Protein AF-A0A3E0QF54-F1 (afdb_monomer)

Solvent-accessible surface area (backbone atoms only — not comparable to full-atom values): 8180 Å² total; per-residue (Å²): 133,88,82,72,88,47,72,67,54,46,51,54,49,51,55,50,49,52,52,51,48,54,53,51,51,51,52,50,52,51,51,50,51,51,50,52,59,61,63,28,71,64,50,49,51,41,52,52,50,20,69,75,67,74,46,92,59,54,69,72,58,46,51,54,51,51,50,51,52,50,52,53,52,50,49,53,56,49,48,72,73,38,62,92,67,42,61,67,56,49,51,54,50,52,49,53,51,49,50,56,53,46,50,65,63,52,69,76,72,77,86,84,82,81,84,85,85,80,90,78,89,86,91,87,82,91,77,92,84,89,86,132

Structure (mmCIF, N/CA/C/O backbone):
data_AF-A0A3E0QF54-F1
#
_entry.id   AF-A0A3E0QF54-F1
#
loop_
_atom_site.group_PDB
_atom_site.id
_atom_site.type_symbol
_atom_site.label_atom_id
_atom_site.label_alt_id
_atom_site.label_comp_id
_atom_site.label_asym_id
_atom_site.label_entity_id
_atom_site.label_seq_id
_atom_site.pdbx_PDB_ins_code
_atom_site.Cartn_x
_atom_site.Cartn_y
_atom_site.Cartn_z
_atom_site.occupancy
_atom_site.B_iso_or_equiv
_atom_site.auth_seq_id
_atom_site.auth_comp_id
_atom_site.auth_asym_id
_atom_site.auth_atom_id
_atom_site.pdbx_PDB_model_num
ATOM 1 N N . MET A 1 1 ? 29.849 -5.923 -32.765 1.00 53.69 1 MET A N 1
ATOM 2 C CA . MET A 1 1 ? 30.262 -4.510 -32.651 1.00 53.69 1 MET A CA 1
ATOM 3 C C . MET A 1 1 ? 29.787 -3.835 -33.925 1.00 53.69 1 MET A C 1
ATOM 5 O O . MET A 1 1 ? 30.166 -4.307 -34.987 1.00 53.69 1 MET A O 1
ATOM 9 N N . ILE A 1 2 ? 28.859 -2.878 -33.844 1.00 72.69 2 ILE A N 1
ATOM 10 C CA . ILE A 1 2 ? 28.363 -2.179 -35.041 1.00 72.69 2 ILE A CA 1
ATOM 11 C C . ILE A 1 2 ? 29.457 -1.194 -35.456 1.00 72.69 2 ILE A C 1
ATOM 13 O O . ILE A 1 2 ? 29.860 -0.362 -34.645 1.00 72.69 2 ILE A O 1
ATOM 17 N N . MET A 1 3 ? 29.979 -1.334 -36.673 1.00 72.31 3 MET A N 1
ATOM 18 C CA . MET A 1 3 ? 30.874 -0.338 -37.258 1.00 72.31 3 MET A CA 1
ATOM 19 C C . MET A 1 3 ? 30.011 0.775 -37.847 1.00 72.31 3 MET A C 1
ATOM 21 O O . MET A 1 3 ? 29.118 0.506 -38.644 1.00 72.31 3 MET A O 1
ATOM 25 N N . ILE A 1 4 ? 30.235 2.006 -37.390 1.00 75.06 4 ILE A N 1
ATOM 26 C CA . ILE A 1 4 ? 29.501 3.188 -37.843 1.00 75.06 4 ILE A CA 1
ATOM 27 C C . ILE A 1 4 ? 30.363 3.876 -38.893 1.00 75.06 4 ILE A C 1
ATOM 29 O O . ILE A 1 4 ? 31.422 4.409 -38.573 1.00 75.06 4 ILE A O 1
ATOM 33 N N . GLU A 1 5 ? 29.910 3.852 -40.140 1.00 81.69 5 GLU A N 1
ATOM 34 C CA . GLU A 1 5 ? 30.693 4.344 -41.278 1.00 81.69 5 GLU A CA 1
ATOM 35 C C . GLU A 1 5 ? 30.270 5.753 -41.713 1.00 81.69 5 GLU A C 1
ATOM 37 O O . GLU A 1 5 ? 31.027 6.458 -42.376 1.00 81.69 5 GLU A O 1
ATOM 42 N N . ASN A 1 6 ? 29.060 6.191 -41.340 1.00 86.50 6 ASN A N 1
ATOM 43 C CA . ASN A 1 6 ? 28.496 7.472 -41.769 1.00 86.50 6 ASN A CA 1
ATOM 44 C C . ASN A 1 6 ? 27.644 8.130 -40.665 1.00 86.50 6 ASN A C 1
ATOM 46 O O . ASN A 1 6 ? 27.059 7.454 -39.818 1.00 86.50 6 ASN A O 1
ATOM 50 N N . SER A 1 7 ? 27.525 9.459 -40.702 1.00 83.81 7 SER A N 1
ATOM 51 C CA . SER A 1 7 ? 26.783 10.286 -39.739 1.00 83.81 7 SER A CA 1
ATOM 52 C C . SER A 1 7 ? 25.314 9.886 -39.592 1.00 83.81 7 SER A C 1
ATOM 54 O O . SER A 1 7 ? 24.762 9.959 -38.497 1.00 83.81 7 SER A O 1
ATOM 56 N N . LYS A 1 8 ? 24.686 9.396 -40.667 1.00 85.06 8 LYS A N 1
ATOM 57 C CA . LYS A 1 8 ? 23.314 8.873 -40.618 1.00 85.06 8 LYS A CA 1
ATOM 58 C C . LYS A 1 8 ? 23.203 7.617 -39.745 1.00 85.06 8 LYS A C 1
ATOM 60 O O . LYS A 1 8 ? 22.328 7.550 -38.893 1.00 85.06 8 LYS A O 1
ATOM 65 N N . GLN A 1 9 ? 24.127 6.667 -39.903 1.00 83.94 9 GLN A N 1
ATOM 66 C CA . GLN A 1 9 ? 24.170 5.454 -39.075 1.00 83.94 9 GLN A CA 1
ATOM 67 C C . GLN A 1 9 ? 24.483 5.787 -37.611 1.00 83.94 9 GLN A C 1
ATOM 69 O O . GLN A 1 9 ? 23.969 5.131 -36.710 1.00 83.94 9 GLN A O 1
ATOM 74 N N . LEU A 1 10 ? 25.288 6.830 -37.371 1.00 86.06 10 LEU A N 1
ATOM 75 C CA . LEU A 1 10 ? 25.564 7.324 -36.023 1.00 86.06 10 LEU A CA 1
ATOM 76 C C . LEU A 1 10 ? 24.295 7.851 -35.346 1.00 86.06 10 LEU A C 1
ATOM 78 O O . LEU A 1 10 ? 24.019 7.493 -34.206 1.00 86.06 10 LEU A O 1
ATOM 82 N N . LEU A 1 11 ? 23.512 8.673 -36.050 1.00 88.75 11 LEU A N 1
ATOM 83 C CA . LEU A 1 11 ? 22.251 9.215 -35.538 1.00 88.75 11 LEU A CA 1
ATOM 84 C C . LEU A 1 11 ? 21.211 8.121 -35.280 1.00 88.75 11 LEU A C 1
ATOM 86 O O . LEU A 1 11 ? 20.564 8.135 -34.234 1.00 88.75 11 LEU A O 1
ATOM 90 N N . ASP A 1 12 ? 21.088 7.157 -36.192 1.00 89.31 12 ASP A N 1
ATOM 91 C CA . ASP A 1 12 ? 20.171 6.027 -36.031 1.00 89.31 12 ASP A CA 1
ATOM 92 C C . ASP A 1 12 ? 20.551 5.175 -34.805 1.00 89.31 12 ASP A C 1
ATOM 94 O O . ASP A 1 12 ? 19.684 4.771 -34.024 1.00 89.31 12 ASP A O 1
ATOM 98 N N . GLU A 1 13 ? 21.849 4.954 -34.580 1.00 88.31 13 GLU A N 1
ATOM 99 C CA . GLU A 1 13 ? 22.338 4.201 -33.424 1.00 88.31 13 GLU A CA 1
ATOM 100 C C . GLU A 1 13 ? 22.176 4.979 -32.109 1.00 88.31 13 GLU A C 1
ATOM 102 O O . GLU A 1 13 ? 21.790 4.387 -31.100 1.00 88.31 13 GLU A O 1
ATOM 107 N N . ILE A 1 14 ? 22.373 6.303 -32.113 1.00 87.56 14 ILE A N 1
ATOM 108 C CA . ILE A 1 14 ? 22.080 7.168 -30.957 1.00 87.56 14 ILE A CA 1
ATOM 109 C C . ILE A 1 14 ? 20.598 7.066 -30.587 1.00 87.56 14 ILE A C 1
ATOM 111 O O . ILE A 1 14 ? 20.277 6.777 -29.436 1.00 87.56 14 ILE A O 1
ATOM 115 N N . GLN A 1 15 ? 19.688 7.198 -31.557 1.00 89.94 15 GLN A N 1
ATOM 116 C CA . GLN A 1 15 ? 18.250 7.069 -31.298 1.00 89.94 15 GLN A CA 1
ATOM 117 C C . GLN A 1 15 ? 17.871 5.675 -30.789 1.00 89.94 15 GLN A C 1
ATOM 119 O O . GLN A 1 15 ? 16.999 5.529 -29.926 1.00 89.94 15 GLN A O 1
ATOM 124 N N . ARG A 1 16 ? 18.508 4.623 -31.315 1.00 92.06 16 ARG A N 1
ATOM 125 C CA . ARG A 1 16 ? 18.306 3.253 -30.833 1.00 92.06 16 ARG A CA 1
ATOM 126 C C . ARG A 1 16 ? 18.744 3.122 -29.375 1.00 92.06 16 ARG A C 1
ATOM 128 O O . ARG A 1 16 ? 18.007 2.548 -28.572 1.00 92.06 16 ARG A O 1
ATOM 135 N N . LEU A 1 17 ? 19.915 3.652 -29.029 1.00 90.44 17 LEU A N 1
ATOM 136 C CA . LEU A 1 17 ? 20.455 3.616 -27.671 1.00 90.44 17 LEU A CA 1
ATOM 137 C C . LEU A 1 17 ? 19.606 4.430 -26.694 1.00 90.44 17 LEU A C 1
ATOM 139 O O . LEU A 1 17 ? 19.307 3.930 -25.613 1.00 90.44 17 LEU A O 1
ATOM 143 N N . GLU A 1 18 ? 19.136 5.615 -27.081 1.00 92.00 18 GLU A N 1
ATOM 144 C CA . GLU A 1 18 ? 18.218 6.422 -26.269 1.00 92.00 18 GLU A CA 1
ATOM 145 C C . GLU A 1 18 ? 16.917 5.671 -25.973 1.00 92.00 18 GLU A C 1
ATOM 147 O O . GLU A 1 18 ? 16.501 5.583 -24.817 1.00 92.00 18 GLU A O 1
ATOM 152 N N . LYS A 1 19 ? 16.315 5.028 -26.983 1.00 91.94 19 LYS A N 1
ATOM 153 C CA . LYS A 1 19 ? 15.118 4.192 -26.790 1.00 91.94 19 LYS A CA 1
ATOM 154 C C . LYS A 1 19 ? 15.376 3.039 -25.822 1.00 91.94 19 LYS A C 1
ATOM 156 O O . LYS A 1 19 ? 14.543 2.762 -24.957 1.00 91.94 19 LYS A O 1
ATOM 161 N N . VAL A 1 20 ? 16.525 2.371 -25.944 1.00 90.94 20 VAL A N 1
ATOM 162 C CA . VAL A 1 20 ? 16.915 1.290 -25.027 1.00 90.94 20 VAL A CA 1
ATOM 163 C C . VAL A 1 20 ? 17.116 1.829 -23.610 1.00 90.94 20 VAL A C 1
ATOM 165 O O . VAL A 1 20 ? 16.623 1.217 -22.662 1.00 90.94 20 VAL A O 1
ATOM 168 N N . CYS A 1 21 ? 17.771 2.979 -23.450 1.00 90.62 21 CYS A N 1
ATOM 169 C CA . CYS A 1 21 ? 17.955 3.634 -22.157 1.00 90.62 21 CYS A CA 1
ATOM 170 C C . CYS A 1 21 ? 16.616 3.996 -21.506 1.00 90.62 21 CYS A C 1
ATOM 172 O O . CYS A 1 21 ? 16.379 3.587 -20.371 1.00 90.62 21 CYS A O 1
ATOM 174 N N . CYS A 1 22 ? 15.702 4.656 -22.222 1.00 92.19 22 CYS A N 1
ATOM 175 C CA . CYS A 1 22 ? 14.376 4.995 -21.695 1.00 92.19 22 CYS A CA 1
ATOM 176 C C . CYS A 1 22 ? 13.566 3.751 -21.301 1.00 92.19 22 CYS A C 1
ATOM 178 O O . CYS A 1 22 ? 12.910 3.733 -20.254 1.00 92.19 22 CYS A O 1
ATOM 180 N N . ALA A 1 23 ? 13.632 2.681 -22.101 1.00 89.19 23 ALA A N 1
ATOM 181 C CA . ALA A 1 23 ? 12.969 1.422 -21.774 1.00 89.19 23 ALA A CA 1
ATOM 182 C C . ALA A 1 23 ? 13.537 0.808 -20.484 1.00 89.19 23 ALA A C 1
ATOM 184 O O . ALA A 1 23 ? 12.784 0.371 -19.612 1.00 89.19 23 ALA A O 1
ATOM 185 N N . LYS A 1 24 ? 14.865 0.808 -20.322 1.00 90.56 24 LYS A N 1
ATOM 186 C CA . LYS A 1 24 ? 15.526 0.297 -19.113 1.00 90.56 24 LYS A CA 1
ATOM 187 C C . LYS A 1 24 ? 15.226 1.157 -17.889 1.00 90.56 24 LYS A C 1
ATOM 189 O O . LYS A 1 24 ? 14.929 0.603 -16.835 1.00 90.56 24 LYS A O 1
ATOM 194 N N . GLU A 1 25 ? 15.235 2.477 -18.028 1.00 89.75 25 GLU A N 1
ATOM 195 C CA . GLU A 1 25 ? 14.887 3.404 -16.952 1.00 89.75 25 GLU A CA 1
ATOM 196 C C . GLU A 1 25 ? 13.447 3.186 -16.471 1.00 89.75 25 GLU A C 1
ATOM 198 O O . GLU A 1 25 ? 13.197 3.109 -15.269 1.00 89.75 25 GLU A O 1
ATOM 203 N N . THR A 1 26 ? 12.508 2.994 -17.400 1.00 90.06 26 THR A N 1
ATOM 204 C CA . THR A 1 26 ? 11.104 2.699 -17.076 1.00 90.06 26 THR A CA 1
ATOM 205 C C . THR A 1 26 ? 10.974 1.385 -16.307 1.00 90.06 26 THR A C 1
ATOM 207 O O . THR A 1 26 ? 10.294 1.325 -15.284 1.00 90.06 26 THR A O 1
ATOM 210 N N . VAL A 1 27 ? 11.679 0.335 -16.741 1.00 90.38 27 VAL A N 1
ATOM 211 C CA . VAL A 1 27 ? 11.703 -0.952 -16.027 1.00 90.38 27 VAL A CA 1
ATOM 212 C C . VAL A 1 27 ? 12.264 -0.791 -14.613 1.00 90.38 27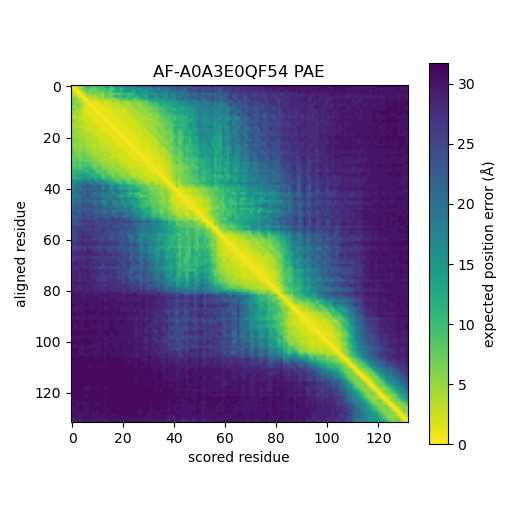 VAL A C 1
ATOM 214 O O . VAL A 1 27 ? 11.713 -1.360 -13.673 1.00 90.38 27 VAL A O 1
ATOM 217 N N . ILE A 1 28 ? 13.331 -0.009 -14.440 1.00 88.75 28 ILE A N 1
ATOM 218 C CA . ILE A 1 28 ? 13.935 0.239 -13.124 1.00 88.75 28 ILE A CA 1
ATOM 219 C C . ILE A 1 28 ? 12.972 1.017 -12.223 1.00 88.75 28 ILE A C 1
ATOM 221 O O . ILE A 1 28 ? 12.772 0.615 -11.079 1.00 88.75 28 ILE A O 1
ATOM 225 N N . LYS A 1 29 ? 12.333 2.079 -12.730 1.00 89.44 29 LYS A N 1
ATOM 226 C CA . LYS A 1 29 ? 11.330 2.851 -11.978 1.00 89.44 29 LYS A CA 1
ATOM 227 C C . LYS A 1 29 ? 10.167 1.972 -11.532 1.00 89.44 29 LYS A C 1
ATOM 229 O O . LYS A 1 29 ? 9.790 2.018 -10.366 1.00 89.44 29 LYS A O 1
ATOM 234 N N . ASN A 1 30 ? 9.655 1.123 -12.419 1.00 85.38 30 ASN A N 1
ATOM 235 C CA . ASN A 1 30 ? 8.559 0.215 -12.089 1.00 85.38 30 ASN A CA 1
ATOM 236 C C . ASN A 1 30 ? 8.964 -0.793 -11.007 1.00 85.38 30 ASN A C 1
ATOM 238 O O . ASN A 1 30 ? 8.246 -0.947 -10.022 1.00 85.38 30 ASN A O 1
ATOM 242 N N . ARG A 1 31 ? 10.150 -1.404 -11.129 1.00 82.19 31 ARG A N 1
ATOM 243 C CA . ARG A 1 31 ? 10.690 -2.303 -10.095 1.00 82.19 31 ARG A CA 1
ATOM 244 C C . ARG A 1 31 ? 10.909 -1.588 -8.766 1.00 82.19 31 ARG A C 1
ATOM 246 O O . ARG A 1 31 ? 10.661 -2.163 -7.715 1.00 82.19 31 ARG A O 1
ATOM 253 N N . PHE A 1 32 ? 11.358 -0.336 -8.792 1.00 81.12 32 PHE A N 1
ATOM 254 C CA . PHE A 1 32 ? 11.542 0.455 -7.580 1.00 81.12 3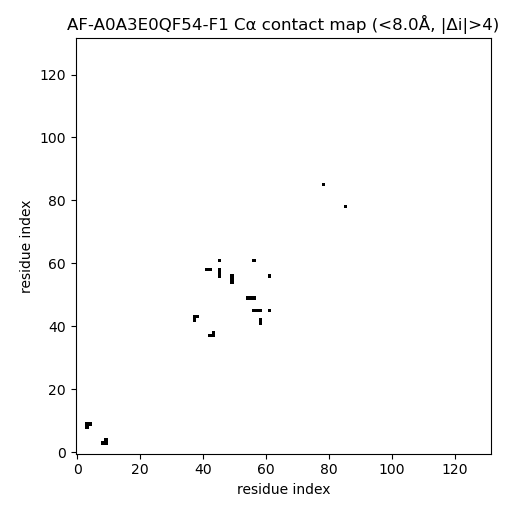2 PHE A CA 1
ATOM 255 C C . PHE A 1 32 ? 10.210 0.745 -6.882 1.00 81.12 32 PHE A C 1
ATOM 257 O O . PHE A 1 32 ? 10.114 0.599 -5.665 1.00 81.12 32 PHE A O 1
ATOM 264 N N . THR A 1 33 ? 9.171 1.101 -7.640 1.00 81.12 33 THR A N 1
ATOM 265 C CA . THR A 1 33 ? 7.815 1.286 -7.105 1.00 81.12 33 THR A CA 1
ATOM 266 C C . THR A 1 33 ? 7.273 -0.013 -6.511 1.00 81.12 33 THR A C 1
ATOM 268 O O . THR A 1 33 ? 6.782 -0.003 -5.387 1.00 81.12 33 THR A O 1
ATOM 271 N N . GLU A 1 34 ? 7.446 -1.143 -7.195 1.00 77.81 34 GLU A N 1
ATOM 272 C CA . GLU A 1 34 ? 7.025 -2.462 -6.707 1.00 77.81 34 GLU A CA 1
ATOM 273 C C . GLU A 1 34 ? 7.746 -2.858 -5.406 1.00 77.81 34 GLU A C 1
ATOM 275 O O . GLU A 1 34 ? 7.116 -3.293 -4.438 1.00 77.81 34 GLU A O 1
ATOM 280 N N . ILE A 1 35 ? 9.064 -2.645 -5.336 1.00 77.00 35 ILE A N 1
ATOM 281 C CA . ILE A 1 35 ? 9.848 -2.846 -4.110 1.00 77.00 35 ILE A CA 1
ATOM 282 C C . ILE A 1 35 ? 9.311 -1.934 -3.004 1.00 77.00 35 ILE A C 1
ATOM 284 O O . ILE A 1 35 ? 9.028 -2.401 -1.904 1.00 77.00 35 ILE A O 1
ATOM 288 N N . ARG A 1 36 ? 9.103 -0.645 -3.283 1.00 76.81 36 ARG A N 1
ATOM 289 C CA . ARG A 1 36 ? 8.568 0.307 -2.302 1.00 76.81 36 ARG A CA 1
ATOM 290 C C . ARG A 1 36 ? 7.199 -0.119 -1.768 1.00 76.81 36 ARG A C 1
ATOM 292 O O . ARG A 1 36 ? 6.945 0.020 -0.574 1.00 76.81 36 ARG A O 1
ATOM 299 N N . GLU A 1 37 ? 6.324 -0.642 -2.619 1.00 72.75 37 GLU A N 1
ATOM 300 C CA . GLU A 1 37 ? 5.011 -1.137 -2.205 1.00 72.75 37 GLU A CA 1
ATOM 301 C C . GLU A 1 37 ? 5.110 -2.410 -1.359 1.00 72.75 37 GLU A C 1
ATOM 303 O O . GLU A 1 37 ? 4.396 -2.546 -0.361 1.00 72.75 37 GLU A O 1
ATOM 308 N N . ASN A 1 38 ? 6.006 -3.332 -1.717 1.00 67.19 38 ASN A N 1
ATOM 309 C CA . ASN A 1 38 ? 6.247 -4.569 -0.972 1.00 67.19 38 ASN A CA 1
ATOM 310 C C . ASN A 1 38 ? 6.899 -4.326 0.394 1.00 67.19 38 ASN A C 1
ATOM 312 O O . ASN A 1 38 ? 6.550 -5.001 1.359 1.00 67.19 38 ASN A O 1
ATOM 316 N N . PHE A 1 39 ? 7.750 -3.307 0.503 1.00 67.88 39 PHE A N 1
ATOM 317 C CA . PHE A 1 39 ? 8.346 -2.851 1.761 1.00 67.88 39 PHE A CA 1
ATOM 318 C C . PHE A 1 39 ? 7.541 -1.745 2.450 1.00 67.88 39 PHE A C 1
ATOM 320 O O . PHE A 1 39 ? 8.045 -1.083 3.360 1.00 67.88 39 PHE A O 1
ATOM 327 N N . SER A 1 40 ? 6.281 -1.534 2.057 1.00 75.31 40 SER A N 1
ATOM 328 C CA . SER A 1 40 ? 5.419 -0.622 2.801 1.00 75.31 40 SER A CA 1
ATOM 329 C C . SER A 1 40 ? 5.343 -1.072 4.270 1.00 75.31 40 SER A C 1
ATOM 331 O O . SER A 1 40 ? 5.176 -2.268 4.539 1.00 75.31 40 SER A O 1
ATOM 333 N N . PRO A 1 41 ? 5.444 -0.146 5.243 1.00 71.19 41 PRO A N 1
ATOM 334 C CA . PRO A 1 41 ? 5.457 -0.494 6.666 1.00 71.19 41 PRO A CA 1
ATOM 335 C C . PRO A 1 41 ? 4.266 -1.365 7.080 1.00 71.19 41 PRO A C 1
ATOM 337 O O . PRO A 1 41 ? 4.397 -2.247 7.925 1.00 71.19 41 PRO A O 1
ATOM 340 N N . ALA A 1 42 ? 3.117 -1.164 6.430 1.00 69.75 42 ALA A N 1
ATOM 341 C CA . ALA A 1 42 ? 1.930 -1.985 6.613 1.00 69.75 42 ALA A CA 1
ATOM 342 C C . ALA A 1 42 ? 2.171 -3.452 6.224 1.00 69.75 42 ALA A C 1
ATOM 344 O O . ALA A 1 42 ? 1.929 -4.329 7.049 1.00 69.75 42 ALA A O 1
ATOM 345 N N . LYS A 1 43 ? 2.686 -3.736 5.017 1.00 70.31 43 LYS A N 1
ATOM 346 C CA . LYS A 1 43 ? 2.975 -5.114 4.577 1.00 70.31 43 LYS A CA 1
ATOM 347 C C . LYS A 1 43 ? 4.059 -5.775 5.426 1.00 70.31 43 LYS A C 1
ATOM 349 O O . LYS A 1 43 ? 3.920 -6.946 5.755 1.00 70.31 43 LYS A O 1
ATOM 354 N N . VAL A 1 44 ? 5.090 -5.036 5.838 1.00 75.88 44 VAL A N 1
ATOM 355 C CA . VAL A 1 44 ? 6.147 -5.564 6.723 1.00 75.88 44 VAL A CA 1
ATOM 356 C C . VAL A 1 44 ? 5.584 -5.951 8.092 1.00 75.88 44 VAL A C 1
ATOM 358 O O . VAL A 1 44 ? 5.902 -7.027 8.606 1.00 75.88 44 VAL A O 1
ATOM 361 N N . MET A 1 45 ? 4.711 -5.119 8.669 1.00 74.69 45 MET A N 1
ATOM 362 C CA . MET A 1 45 ? 4.038 -5.450 9.927 1.00 74.69 45 MET A CA 1
ATOM 363 C C . MET A 1 45 ? 3.105 -6.645 9.763 1.00 74.69 45 MET A C 1
ATOM 365 O O . MET A 1 45 ? 3.151 -7.557 10.579 1.00 74.69 45 MET A O 1
ATOM 369 N N . ILE A 1 46 ? 2.317 -6.687 8.690 1.00 75.06 46 ILE A N 1
ATOM 370 C CA . ILE A 1 46 ? 1.424 -7.811 8.399 1.00 75.06 46 ILE A CA 1
ATOM 371 C C . ILE A 1 46 ? 2.212 -9.110 8.233 1.00 75.06 46 ILE A C 1
ATOM 373 O O . ILE A 1 46 ? 1.855 -10.093 8.869 1.00 75.06 46 ILE A O 1
ATOM 377 N N . ASN A 1 47 ? 3.303 -9.118 7.460 1.00 71.62 47 ASN A N 1
ATOM 378 C CA . ASN A 1 47 ? 4.150 -10.301 7.300 1.00 71.62 47 ASN A CA 1
ATOM 379 C C . ASN A 1 47 ? 4.778 -10.736 8.626 1.00 71.62 47 ASN A C 1
ATOM 381 O O . ASN A 1 47 ? 4.818 -11.927 8.916 1.00 71.62 47 ASN A O 1
ATOM 385 N N . SER A 1 48 ? 5.237 -9.793 9.451 1.00 76.81 48 SER A N 1
ATOM 386 C CA . SER A 1 48 ? 5.794 -10.109 10.772 1.00 76.81 48 SER A CA 1
ATOM 387 C C . SER A 1 48 ? 4.736 -10.720 11.694 1.00 76.81 48 SER A C 1
ATOM 389 O O . SER A 1 48 ? 4.970 -11.757 12.309 1.00 76.81 48 SER A O 1
ATOM 391 N N . PHE A 1 49 ? 3.541 -10.126 11.748 1.00 69.19 49 PHE A N 1
ATOM 392 C CA . PHE A 1 49 ? 2.425 -10.648 12.536 1.00 69.19 49 PHE A CA 1
ATOM 393 C C . PHE A 1 49 ? 1.919 -11.988 12.007 1.00 69.19 49 PHE A C 1
ATOM 395 O O . PHE A 1 49 ? 1.632 -12.878 12.802 1.00 69.19 49 PHE A O 1
ATOM 402 N N . SER A 1 50 ? 1.834 -12.158 10.690 1.00 73.44 50 SER A N 1
ATOM 403 C CA . SER A 1 50 ? 1.432 -13.410 10.050 1.00 73.44 50 SER A CA 1
ATOM 404 C C . SER A 1 50 ? 2.447 -14.519 10.322 1.00 73.44 50 SER A C 1
ATOM 406 O O . SER A 1 50 ? 2.058 -15.607 10.725 1.00 73.44 50 SER A O 1
ATOM 408 N N . SER A 1 51 ? 3.745 -14.216 10.238 1.00 74.25 51 SER A N 1
ATOM 409 C CA . SER A 1 51 ? 4.825 -15.146 10.586 1.00 74.25 51 SER A CA 1
ATOM 410 C C . SER A 1 51 ? 4.765 -15.592 12.054 1.00 74.25 51 SER A C 1
ATOM 412 O O . SER A 1 51 ? 4.933 -16.770 12.355 1.00 74.25 51 SER A O 1
ATOM 414 N N . ILE A 1 52 ? 4.453 -14.674 12.976 1.00 77.56 52 ILE A N 1
ATOM 415 C CA . ILE A 1 52 ? 4.348 -14.979 14.414 1.00 77.56 52 ILE A CA 1
ATOM 416 C C . ILE A 1 52 ? 3.055 -15.736 14.754 1.00 77.56 52 ILE A C 1
ATOM 418 O O . ILE A 1 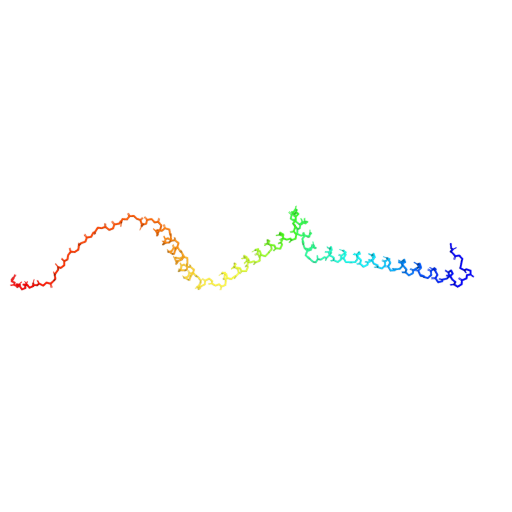52 ? 3.057 -16.597 15.630 1.00 77.56 52 ILE A O 1
ATOM 422 N N . THR A 1 53 ? 1.938 -15.403 14.103 1.00 74.25 53 THR A N 1
ATOM 423 C CA . THR A 1 53 ? 0.609 -15.944 14.448 1.00 74.25 53 THR A CA 1
ATOM 424 C C . THR A 1 53 ? 0.175 -17.125 13.580 1.00 74.25 53 THR A C 1
ATOM 426 O O . THR A 1 53 ? -0.798 -17.791 13.919 1.00 74.25 53 THR A O 1
ATOM 429 N N . GLY A 1 54 ? 0.867 -17.393 12.469 1.00 68.69 54 GLY A N 1
ATOM 430 C CA . GLY A 1 54 ? 0.526 -18.433 11.493 1.00 68.69 54 GLY A CA 1
ATOM 431 C C . GLY A 1 54 ? -0.745 -18.153 10.682 1.00 68.69 54 GLY A C 1
ATOM 432 O O . GLY A 1 54 ? -1.185 -19.010 9.921 1.00 68.69 54 GLY A O 1
ATOM 433 N N . VAL A 1 55 ? -1.359 -16.976 10.843 1.00 67.94 55 VAL A N 1
ATOM 434 C CA . VAL A 1 55 ? -2.602 -16.601 10.158 1.00 67.94 55 VAL A CA 1
ATOM 435 C C . VAL A 1 55 ? -2.266 -15.697 8.979 1.00 67.94 55 VAL A C 1
ATOM 437 O O . VAL A 1 55 ? -1.629 -14.657 9.155 1.00 67.94 55 VAL A O 1
ATOM 440 N N . ASP A 1 56 ? -2.712 -16.069 7.780 1.00 61.78 56 ASP A N 1
ATOM 441 C CA . ASP A 1 56 ? -2.598 -15.224 6.589 1.00 61.78 56 ASP A CA 1
ATOM 442 C C . ASP A 1 56 ? -3.583 -14.048 6.714 1.00 61.78 56 ASP A C 1
ATOM 444 O O . ASP A 1 56 ? -4.803 -14.177 6.551 1.00 61.78 56 ASP A O 1
ATOM 448 N N . LEU A 1 57 ? -3.068 -12.902 7.160 1.00 63.69 57 LEU A N 1
ATOM 449 C CA . LEU A 1 57 ? -3.868 -11.726 7.478 1.00 63.69 57 LEU A CA 1
ATOM 450 C C . LEU A 1 57 ? -3.840 -10.762 6.298 1.00 63.69 57 LEU A C 1
ATOM 452 O O . LEU A 1 57 ? -2.871 -10.044 6.082 1.00 63.69 57 LEU A O 1
ATOM 456 N N . ASN A 1 58 ? -4.954 -10.665 5.578 1.00 71.69 58 ASN A N 1
ATOM 457 C CA . ASN A 1 58 ? -5.126 -9.609 4.584 1.00 71.69 58 ASN A CA 1
ATOM 458 C C . ASN A 1 58 ? -5.060 -8.221 5.263 1.00 71.69 58 ASN A C 1
ATOM 460 O O . ASN A 1 58 ? -5.648 -8.014 6.331 1.00 71.69 58 ASN A O 1
ATOM 464 N N . ALA A 1 59 ? -4.384 -7.253 4.635 1.00 65.88 59 ALA A N 1
ATOM 465 C CA . ALA A 1 59 ? -4.102 -5.927 5.194 1.00 65.88 59 ALA A CA 1
ATOM 466 C C . ALA A 1 59 ? -5.347 -5.196 5.707 1.00 65.88 59 ALA A C 1
ATOM 468 O O . ALA A 1 59 ? -5.332 -4.587 6.777 1.00 65.88 59 ALA A O 1
ATOM 469 N N . ASN A 1 60 ? -6.451 -5.310 4.970 1.00 72.06 60 ASN A N 1
ATOM 470 C CA . ASN A 1 60 ? -7.723 -4.690 5.328 1.00 72.06 60 ASN A CA 1
ATOM 471 C C . ASN A 1 60 ? -8.329 -5.323 6.599 1.00 72.06 60 ASN A C 1
ATOM 473 O O . ASN A 1 60 ? -8.887 -4.638 7.455 1.00 72.06 60 ASN A O 1
ATOM 477 N N . THR A 1 61 ? -8.164 -6.635 6.767 1.00 69.00 61 THR A N 1
ATOM 478 C CA . THR A 1 61 ? -8.629 -7.373 7.949 1.00 69.00 61 THR A CA 1
ATOM 479 C C . THR A 1 61 ? -7.761 -7.073 9.168 1.00 69.00 61 THR A C 1
ATOM 481 O O . THR A 1 61 ? -8.299 -6.883 10.261 1.00 69.00 61 THR A O 1
ATOM 484 N N . PHE A 1 62 ? -6.439 -6.968 8.987 1.00 73.75 62 PHE A N 1
ATOM 485 C CA . PHE A 1 62 ? -5.521 -6.550 10.047 1.00 73.75 62 PHE A CA 1
ATOM 486 C C . PHE A 1 62 ? -5.849 -5.139 10.534 1.00 73.75 62 PHE A C 1
ATOM 488 O O . PHE A 1 62 ? -6.013 -4.951 11.733 1.00 73.75 62 PHE A O 1
ATOM 495 N N . LEU A 1 63 ? -6.037 -4.169 9.630 1.00 76.94 63 LEU A N 1
ATOM 496 C CA . LEU A 1 63 ? -6.330 -2.786 10.016 1.00 76.94 63 LEU A CA 1
ATOM 497 C C . LEU A 1 63 ? -7.637 -2.677 10.812 1.00 76.94 63 LEU A C 1
ATOM 499 O O . LEU A 1 63 ? -7.680 -2.009 11.841 1.00 76.94 63 LEU A O 1
ATOM 503 N N . LYS A 1 64 ? -8.691 -3.381 10.376 1.00 76.19 64 LYS A N 1
ATOM 504 C CA . LYS A 1 64 ? -9.984 -3.408 11.076 1.00 76.19 64 LYS A CA 1
ATOM 505 C C . LYS A 1 64 ? -9.870 -4.020 12.471 1.00 76.19 64 LYS A C 1
ATOM 507 O O . LYS A 1 64 ? -10.404 -3.464 13.427 1.00 76.19 64 LYS A O 1
ATOM 512 N N . ARG A 1 65 ? -9.158 -5.144 12.604 1.00 75.12 65 ARG A N 1
ATOM 513 C CA . ARG A 1 65 ? -8.954 -5.809 13.901 1.00 75.12 65 ARG A CA 1
ATOM 514 C C . ARG A 1 65 ? -8.028 -5.003 14.813 1.00 75.12 65 ARG A C 1
ATOM 516 O O . ARG A 1 65 ? -8.333 -4.861 15.989 1.00 75.12 65 ARG A O 1
ATOM 523 N N . ALA A 1 66 ? -6.955 -4.425 14.280 1.00 75.88 66 ALA A N 1
ATOM 524 C CA . ALA A 1 66 ? -6.031 -3.572 15.023 1.00 75.88 66 ALA A CA 1
ATOM 525 C C . ALA A 1 66 ? -6.719 -2.298 15.529 1.00 75.88 66 ALA A C 1
ATOM 527 O O . ALA A 1 66 ? -6.536 -1.926 16.686 1.00 75.88 66 ALA A O 1
ATOM 528 N N . LEU A 1 67 ? -7.561 -1.669 14.702 1.00 81.50 67 LEU A N 1
ATOM 529 C CA . LEU A 1 67 ? -8.374 -0.525 15.109 1.00 81.50 67 LEU A CA 1
ATOM 530 C C . LEU A 1 67 ? -9.341 -0.913 16.230 1.00 81.50 67 LEU A C 1
ATOM 532 O O . LEU A 1 67 ? -9.413 -0.211 17.233 1.00 81.50 67 LEU A O 1
ATOM 536 N N . LEU A 1 68 ? -10.043 -2.042 16.090 1.00 80.56 68 LEU A N 1
ATOM 537 C CA . LEU A 1 68 ? -10.960 -2.532 17.118 1.00 80.56 68 LEU A CA 1
ATOM 538 C C . LEU A 1 68 ? -10.228 -2.761 18.447 1.00 80.56 68 LEU A C 1
ATOM 540 O O . LEU A 1 68 ? -10.668 -2.253 19.473 1.00 80.56 68 LEU A O 1
ATOM 544 N N . VAL A 1 69 ? -9.079 -3.447 18.408 1.00 81.56 69 VAL A N 1
ATOM 545 C CA . VAL A 1 69 ? -8.234 -3.707 19.583 1.00 81.56 69 VAL A CA 1
ATOM 546 C C . VAL A 1 69 ? -7.767 -2.398 20.220 1.00 81.56 69 VAL A C 1
ATOM 548 O O . VAL A 1 69 ? -7.892 -2.235 21.435 1.00 81.56 69 VAL A O 1
ATOM 551 N N . ALA A 1 70 ? -7.295 -1.442 19.416 1.00 82.25 70 ALA A N 1
ATOM 552 C CA . ALA A 1 70 ? -6.876 -0.130 19.894 1.00 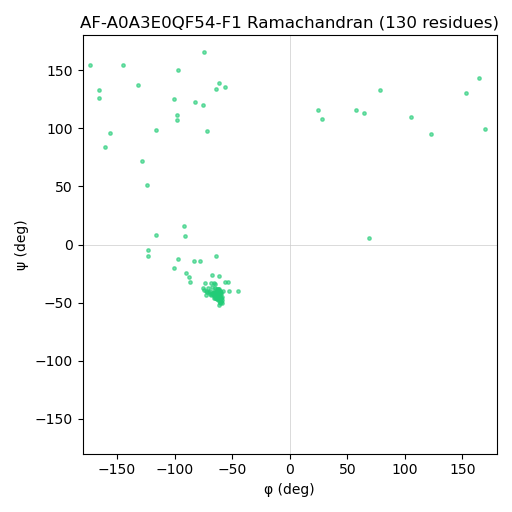82.25 70 ALA A CA 1
ATOM 553 C C . ALA A 1 70 ? -8.034 0.617 20.570 1.00 82.25 70 ALA A C 1
ATOM 555 O O . ALA A 1 70 ? -7.866 1.123 21.677 1.00 82.25 70 ALA A O 1
ATOM 556 N N . VAL A 1 71 ? -9.223 0.627 19.962 1.00 83.12 71 VAL A N 1
ATOM 557 C CA . VAL A 1 71 ? -10.421 1.252 20.538 1.00 83.12 71 VAL A CA 1
ATOM 558 C C . VAL A 1 71 ? -10.792 0.597 21.867 1.00 83.12 71 VAL A C 1
ATOM 560 O O . VAL A 1 71 ? -10.999 1.310 22.847 1.00 83.12 71 VAL A O 1
ATOM 563 N N . THR A 1 72 ? -10.804 -0.736 21.955 1.00 82.44 72 THR A N 1
ATOM 564 C CA . THR A 1 72 ? -11.063 -1.430 23.229 1.00 82.44 72 THR A CA 1
ATOM 565 C C . THR A 1 72 ? -10.009 -1.127 24.285 1.00 82.44 72 THR A C 1
ATOM 567 O O . THR A 1 72 ? -10.358 -0.918 25.445 1.00 82.44 72 THR A O 1
ATOM 570 N N . PHE A 1 73 ? -8.734 -1.037 23.909 1.00 83.31 73 PHE A N 1
ATOM 571 C CA . PHE A 1 73 ? -7.662 -0.708 24.844 1.00 83.31 73 PHE A CA 1
ATOM 572 C C . PHE A 1 73 ? -7.789 0.731 25.360 1.00 83.31 73 PHE A C 1
ATOM 574 O O . PHE A 1 73 ? -7.660 0.978 26.560 1.00 83.31 73 PHE A O 1
ATOM 581 N N . PHE A 1 74 ? -8.114 1.683 24.481 1.00 79.44 74 PHE A N 1
ATOM 582 C CA . PHE A 1 74 ? -8.386 3.067 24.866 1.00 79.44 74 PHE A CA 1
ATOM 583 C C . PHE A 1 74 ? -9.633 3.189 25.742 1.00 79.44 74 PHE A C 1
ATOM 585 O O . PHE A 1 74 ? -9.584 3.899 26.746 1.00 79.44 74 PHE A O 1
ATOM 592 N N . ALA A 1 75 ? -10.708 2.461 25.429 1.00 78.19 75 ALA A N 1
ATOM 593 C CA . ALA A 1 75 ? -11.913 2.410 26.250 1.00 78.19 75 ALA A CA 1
ATOM 594 C C . ALA A 1 75 ? -11.601 1.865 27.651 1.00 78.19 75 ALA A C 1
ATOM 596 O O . ALA A 1 75 ? -11.912 2.516 28.645 1.00 78.19 75 ALA A O 1
ATOM 597 N N . GLN A 1 76 ? -10.893 0.735 27.748 1.00 79.12 76 GLN A N 1
ATOM 598 C CA . GLN A 1 76 ? -10.455 0.161 29.025 1.00 79.12 76 GLN A CA 1
ATOM 599 C C . GLN A 1 76 ? -9.552 1.122 29.814 1.00 79.12 76 GLN A C 1
ATOM 601 O O . GLN A 1 76 ? -9.701 1.271 31.028 1.00 79.12 76 GLN A O 1
ATOM 606 N N . ARG A 1 77 ? -8.633 1.822 29.135 1.00 77.00 77 ARG A N 1
ATOM 607 C CA . ARG A 1 77 ? -7.752 2.834 29.742 1.00 77.00 77 ARG A CA 1
ATOM 608 C C . ARG A 1 77 ? -8.536 4.040 30.267 1.00 77.00 77 ARG A C 1
ATOM 610 O O . ARG A 1 77 ? -8.163 4.591 31.302 1.00 77.00 77 ARG A O 1
ATOM 617 N N . TRP A 1 78 ? -9.588 4.451 29.563 1.00 72.88 78 TRP A N 1
ATOM 618 C CA . TRP A 1 78 ? -10.478 5.546 29.955 1.00 72.88 78 TRP A CA 1
ATOM 619 C C . TRP A 1 78 ? -11.382 5.169 31.125 1.00 72.88 78 TRP A C 1
ATOM 621 O O . TRP A 1 78 ? -11.499 5.949 32.067 1.00 72.88 78 TRP A O 1
ATOM 631 N N . ILE A 1 79 ? -11.949 3.964 31.096 1.00 70.25 79 ILE A N 1
ATOM 632 C CA . ILE A 1 79 ? -12.798 3.411 32.156 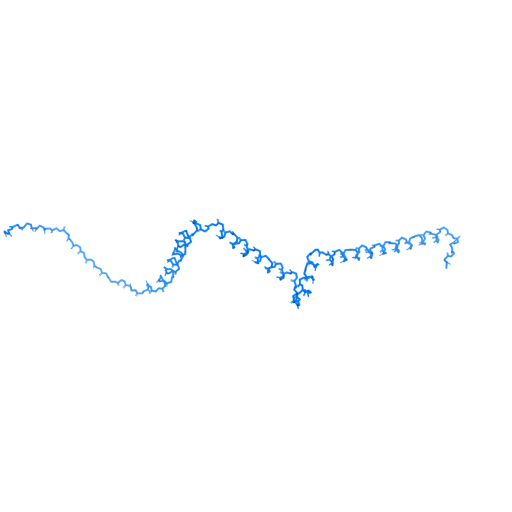1.00 70.25 79 ILE A CA 1
ATOM 633 C C . ILE A 1 79 ? -12.024 3.353 33.476 1.00 70.25 79 ILE A C 1
ATOM 635 O O . ILE A 1 79 ? -12.460 3.957 34.451 1.00 70.25 79 ILE A O 1
ATOM 639 N N . ARG A 1 80 ? -10.805 2.792 33.476 1.00 65.88 80 ARG A N 1
ATOM 640 C CA . ARG A 1 80 ? -9.939 2.756 34.673 1.00 65.88 80 ARG A CA 1
ATOM 641 C C . ARG A 1 80 ? -9.549 4.138 35.210 1.00 65.88 80 ARG A C 1
ATOM 643 O O . ARG A 1 80 ? -9.252 4.276 36.385 1.00 65.88 80 ARG A O 1
ATOM 650 N N . LYS A 1 81 ? -9.501 5.180 34.370 1.00 64.31 81 LYS A N 1
ATOM 651 C CA . LYS A 1 81 ? -9.182 6.552 34.820 1.00 64.31 81 LYS A CA 1
ATOM 652 C C . LYS A 1 81 ? -10.390 7.309 35.380 1.00 64.31 81 LYS A C 1
ATOM 654 O O . LYS A 1 81 ? -10.206 8.370 35.971 1.00 64.31 81 LYS A O 1
ATOM 659 N N . LYS A 1 82 ? -11.611 6.824 35.153 1.00 62.38 82 LYS A N 1
ATOM 660 C CA . LYS A 1 82 ? -12.866 7.528 35.454 1.00 62.38 82 LYS A CA 1
ATOM 661 C C . LYS A 1 82 ? -13.721 6.811 36.515 1.00 62.38 82 LYS A C 1
ATOM 663 O O . LYS A 1 82 ? -14.843 7.258 36.753 1.00 62.38 82 LYS A O 1
ATOM 668 N N . GLU A 1 83 ? -13.186 5.763 37.154 1.00 56.25 83 GLU A N 1
ATOM 669 C CA . GLU A 1 83 ? -13.877 4.876 38.112 1.00 56.25 83 GLU A CA 1
ATOM 670 C C . GLU A 1 83 ? -14.732 5.621 39.154 1.00 56.25 83 GLU A C 1
ATOM 672 O O . GLU A 1 83 ? -15.870 5.235 39.370 1.00 56.25 83 GLU A O 1
ATOM 677 N N . LEU A 1 84 ? -14.296 6.759 39.705 1.00 54.88 84 LEU A N 1
ATOM 678 C CA . LEU A 1 84 ? -15.065 7.427 40.771 1.00 54.88 84 LEU A CA 1
ATOM 679 C C . LEU A 1 84 ? -16.302 8.230 40.318 1.00 54.88 84 LEU A C 1
ATOM 681 O O . LEU A 1 84 ? -17.111 8.606 41.157 1.00 54.88 84 LEU A O 1
ATOM 685 N N . SER A 1 85 ? -16.472 8.540 39.026 1.00 57.62 85 SER A N 1
ATOM 686 C CA . SER A 1 85 ? -17.569 9.419 38.556 1.00 57.62 85 SER A CA 1
ATOM 687 C C . SER A 1 85 ? -18.478 8.782 37.499 1.00 57.62 85 SER A C 1
ATOM 689 O O . SER A 1 85 ? -19.520 9.347 37.160 1.00 57.62 85 SER A O 1
ATOM 691 N N . LEU A 1 86 ? -18.101 7.616 36.966 1.00 60.66 86 LEU A N 1
ATOM 692 C CA . LEU A 1 86 ? -18.879 6.911 35.946 1.00 60.66 86 LEU A CA 1
ATOM 693 C C . LEU A 1 86 ? -19.900 5.926 36.517 1.00 60.66 86 LEU A C 1
ATOM 695 O O . LEU A 1 86 ? -20.882 5.669 35.829 1.00 60.66 86 LEU A O 1
ATOM 699 N N . GLU A 1 87 ? -19.717 5.405 37.732 1.00 59.62 87 GLU A N 1
ATOM 700 C CA . GLU A 1 87 ? -20.635 4.398 38.286 1.00 59.62 87 GLU A CA 1
ATOM 701 C C . GLU A 1 87 ? -22.070 4.931 38.410 1.00 59.62 87 GLU A C 1
ATOM 703 O O . GLU A 1 87 ? -22.998 4.294 37.918 1.00 59.62 87 GLU A O 1
ATOM 708 N N . SER A 1 88 ? -22.265 6.146 38.933 1.00 60.44 88 SER A N 1
ATOM 709 C CA . SER A 1 88 ? -23.607 6.740 39.035 1.00 60.44 88 SER A CA 1
ATOM 710 C C . SER A 1 88 ? -24.198 7.111 37.670 1.00 60.44 88 SER A C 1
ATOM 712 O O . SER A 1 88 ? -25.355 6.807 37.387 1.00 60.44 88 SER A O 1
ATOM 714 N N . LYS A 1 89 ? -23.394 7.695 36.772 1.00 63.97 89 LYS A N 1
ATOM 715 C CA . LYS A 1 89 ? -23.872 8.163 35.458 1.00 63.97 89 LYS A CA 1
ATOM 716 C C . LYS A 1 89 ? -24.159 7.035 34.469 1.00 63.97 89 LYS A C 1
ATOM 718 O O . LYS A 1 89 ? -25.061 7.171 33.647 1.00 63.97 89 LYS A O 1
ATOM 723 N N . ILE A 1 90 ? -23.409 5.932 34.521 1.00 70.44 90 ILE A N 1
ATOM 724 C CA . ILE A 1 90 ? -23.655 4.761 33.667 1.00 70.44 90 ILE A CA 1
ATOM 725 C C . ILE A 1 90 ? -24.923 4.041 34.119 1.00 70.44 90 ILE A C 1
ATOM 727 O O . ILE A 1 90 ? -25.719 3.662 33.265 1.00 70.44 90 ILE A O 1
ATOM 731 N N . ILE A 1 91 ? -25.150 3.895 35.428 1.00 68.06 91 ILE A N 1
ATOM 732 C CA . ILE A 1 91 ? -26.364 3.250 35.945 1.00 68.06 91 ILE A CA 1
ATOM 733 C C . ILE A 1 91 ? -27.609 4.057 35.556 1.00 68.06 91 ILE A C 1
ATOM 735 O O . ILE A 1 91 ? -28.559 3.482 35.027 1.00 68.06 91 ILE A O 1
ATOM 739 N N . GLU A 1 92 ? -27.580 5.384 35.709 1.00 73.88 92 GLU A N 1
ATOM 740 C CA . GLU A 1 92 ? -28.682 6.257 35.280 1.00 73.88 92 GLU A CA 1
ATOM 741 C C . GLU A 1 92 ? -28.918 6.195 33.763 1.00 73.88 92 GLU A C 1
ATOM 743 O O . GLU A 1 92 ? -30.061 6.133 33.304 1.00 73.88 92 GLU A O 1
ATOM 748 N N . TRP A 1 93 ? -27.847 6.167 32.963 1.00 77.81 93 TRP A N 1
ATOM 749 C CA . TRP A 1 93 ? -27.955 6.096 31.505 1.00 77.81 93 TRP A CA 1
ATOM 750 C C . TRP A 1 93 ? -28.505 4.747 31.024 1.00 77.81 93 TRP A C 1
ATOM 752 O O . TRP A 1 93 ? -29.395 4.713 30.173 1.00 77.81 93 TRP A O 1
ATOM 762 N N . VAL A 1 94 ? -28.036 3.638 31.603 1.00 74.81 94 VAL A N 1
ATOM 763 C CA . VAL A 1 94 ? -28.522 2.286 31.292 1.00 74.81 94 VAL A CA 1
ATOM 764 C C . VAL A 1 94 ? -29.978 2.122 31.719 1.00 74.81 94 VAL A C 1
ATOM 766 O O . VAL A 1 94 ? -30.771 1.590 30.944 1.00 74.81 94 VAL A O 1
ATOM 769 N N . GLN A 1 95 ? -30.369 2.632 32.891 1.00 77.06 95 GLN A N 1
ATOM 770 C CA . GLN A 1 95 ? -31.772 2.636 33.308 1.00 77.06 95 GLN A CA 1
ATOM 771 C C . GLN A 1 95 ? -32.636 3.442 32.338 1.00 77.06 95 GLN A C 1
ATOM 773 O O . GLN A 1 95 ? -33.675 2.952 31.907 1.00 77.06 95 GLN A O 1
ATOM 778 N N . LYS A 1 96 ? -32.198 4.634 31.919 1.00 77.25 96 LYS A N 1
ATOM 779 C CA . LYS A 1 96 ? -32.949 5.471 30.972 1.00 77.25 96 LYS A CA 1
ATOM 780 C C . LYS A 1 96 ? -33.138 4.793 29.612 1.00 77.25 96 LYS A C 1
ATOM 782 O O . LYS A 1 96 ? -34.220 4.875 29.038 1.00 77.25 96 LYS A O 1
ATOM 787 N N . ILE A 1 97 ? -32.125 4.077 29.125 1.00 78.31 97 ILE A N 1
ATOM 788 C CA . ILE A 1 97 ? -32.228 3.271 27.900 1.00 78.31 97 ILE A CA 1
ATOM 789 C C . ILE A 1 97 ? -33.173 2.090 28.095 1.00 78.31 97 ILE A C 1
ATOM 791 O O . ILE A 1 97 ? -33.991 1.820 27.220 1.00 78.31 97 ILE A O 1
ATOM 795 N N . PHE A 1 98 ? -33.096 1.404 29.235 1.00 77.00 98 PHE A N 1
ATOM 796 C CA . PHE A 1 98 ? -33.983 0.286 29.533 1.00 77.00 98 PHE A CA 1
ATOM 797 C C . PHE A 1 98 ? -35.446 0.734 29.626 1.00 77.00 98 PHE A C 1
ATOM 799 O O . PHE A 1 98 ? -36.315 0.070 29.070 1.00 77.00 98 PHE A O 1
ATOM 806 N N . TYR A 1 99 ? -35.722 1.887 30.243 1.00 77.56 99 TYR A N 1
ATOM 807 C CA . TYR A 1 99 ? -37.064 2.471 30.278 1.00 77.56 99 TYR A CA 1
ATOM 808 C C . TYR A 1 99 ? -37.566 2.833 28.878 1.00 77.56 99 TYR A C 1
ATOM 810 O O . TYR A 1 99 ? -38.662 2.417 28.523 1.00 77.56 99 TYR A O 1
ATOM 818 N N . GLN A 1 100 ? -36.753 3.491 28.046 1.00 77.75 100 GLN A N 1
ATOM 819 C CA . GLN A 1 100 ? -37.142 3.817 26.665 1.00 77.75 100 GLN A CA 1
ATOM 820 C C . GLN A 1 100 ? -37.349 2.573 25.791 1.00 77.75 100 GLN A C 1
ATOM 822 O O . GLN A 1 100 ? -38.202 2.561 24.905 1.00 77.75 100 GLN A O 1
ATOM 827 N N . MET A 1 101 ? -36.573 1.513 26.024 1.00 72.50 101 MET A N 1
ATOM 828 C CA . MET A 1 101 ? -36.716 0.252 25.301 1.00 72.50 101 MET A CA 1
ATOM 829 C C . MET A 1 101 ? -37.953 -0.524 25.777 1.00 72.50 101 MET A C 1
ATOM 831 O O . MET A 1 101 ? -38.671 -1.072 24.947 1.00 72.50 101 MET A O 1
ATOM 835 N N . LYS A 1 102 ? -38.242 -0.516 27.086 1.00 76.25 102 LYS A N 1
ATOM 836 C CA . LYS A 1 102 ? -39.444 -1.116 27.681 1.00 76.25 102 LYS A CA 1
ATOM 837 C C . LYS A 1 102 ? -40.714 -0.399 27.231 1.00 76.25 102 LYS A C 1
ATOM 839 O O . LYS A 1 102 ? -41.668 -1.072 26.875 1.00 76.25 102 LYS A O 1
ATOM 844 N N . GLU A 1 103 ? -40.705 0.928 27.190 1.00 75.38 103 GLU A N 1
ATOM 845 C CA . GLU A 1 103 ? -41.824 1.753 26.721 1.00 75.38 103 GLU A CA 1
ATOM 846 C C . GLU A 1 103 ? -42.127 1.491 25.239 1.00 75.38 103 GLU A C 1
ATOM 848 O O . GLU A 1 103 ? -43.275 1.273 24.867 1.00 75.38 103 GLU A O 1
ATOM 853 N N . LYS A 1 104 ? -41.092 1.364 24.397 1.00 69.81 104 LYS A N 1
ATOM 854 C CA . LYS A 1 104 ? -41.252 0.952 22.991 1.00 69.81 104 LYS A CA 1
ATOM 855 C C . LYS A 1 104 ? -41.721 -0.498 22.817 1.00 69.81 104 LYS A C 1
ATOM 857 O O . LYS A 1 104 ? -42.320 -0.804 21.793 1.00 69.81 104 LYS A O 1
ATOM 862 N N . PHE A 1 105 ? -41.453 -1.384 23.778 1.00 64.75 105 PHE A N 1
ATOM 863 C CA . PHE A 1 105 ? -41.915 -2.777 23.752 1.00 64.75 105 PHE A CA 1
ATOM 864 C C . PHE A 1 105 ? -43.312 -2.969 24.365 1.00 64.75 105 PHE A C 1
ATOM 866 O O . PHE A 1 105 ? -44.012 -3.895 23.963 1.00 64.75 105 PHE A O 1
ATOM 873 N N . SER A 1 106 ? -43.733 -2.127 25.317 1.00 59.97 106 SER A N 1
ATOM 874 C CA . SER A 1 106 ? -45.079 -2.174 25.908 1.00 59.97 106 SER A CA 1
ATOM 875 C C . SER A 1 106 ? -46.102 -1.377 25.101 1.00 59.97 106 SER A C 1
ATOM 877 O O . SER A 1 106 ? -47.240 -1.808 24.993 1.00 59.97 106 SER A O 1
ATOM 879 N N . SER A 1 107 ? -45.691 -0.287 24.444 1.00 55.28 107 SER A N 1
ATOM 880 C CA . SER A 1 107 ? -46.549 0.513 23.553 1.00 55.28 107 SER A CA 1
ATOM 881 C C . SER A 1 107 ? -47.042 -0.247 22.311 1.00 55.28 107 SER A C 1
ATOM 883 O O . SER A 1 107 ? -47.897 0.261 21.600 1.00 55.28 107 SER A O 1
ATOM 885 N N . GLY A 1 108 ? -46.523 -1.447 22.029 1.00 50.28 108 GLY A N 1
ATOM 886 C CA . GLY A 1 108 ?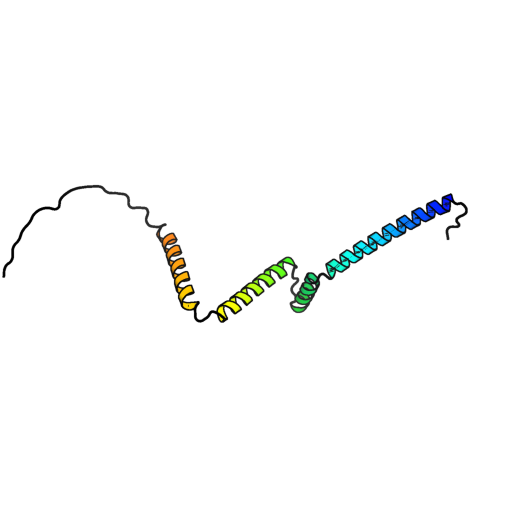 -47.017 -2.315 20.956 1.00 50.28 108 GLY A CA 1
ATOM 887 C C . GLY A 1 108 ? -48.100 -3.310 21.388 1.00 50.28 108 GLY A C 1
ATOM 888 O O . GLY A 1 108 ? -48.410 -4.206 20.606 1.00 50.28 108 GLY A O 1
ATOM 889 N N . LYS A 1 109 ? -48.611 -3.229 22.629 1.00 51.81 109 LYS A N 1
ATOM 890 C CA . LYS A 1 109 ? -49.561 -4.215 23.172 1.00 51.81 109 LYS A CA 1
ATOM 891 C C . LYS A 1 109 ? -50.901 -3.657 23.666 1.00 51.81 109 LYS A C 1
ATOM 893 O O . LYS A 1 109 ? -51.768 -4.469 23.960 1.00 51.81 109 LYS A O 1
ATOM 898 N N . ASP A 1 110 ? -51.095 -2.339 23.662 1.00 51.38 110 ASP A N 1
ATOM 899 C CA . ASP A 1 110 ? -52.291 -1.695 24.230 1.00 51.38 110 ASP A CA 1
ATOM 900 C C . ASP A 1 110 ? -53.019 -0.800 23.206 1.00 51.38 110 ASP A C 1
ATOM 902 O O . ASP A 1 110 ? -53.311 0.360 23.470 1.00 51.38 110 ASP A O 1
ATOM 906 N N . GLU A 1 111 ? -53.319 -1.336 22.020 1.00 50.56 111 GLU A N 1
ATOM 907 C CA . GLU A 1 111 ? -54.333 -0.763 21.119 1.00 50.56 111 GLU A CA 1
ATOM 908 C C . GLU A 1 111 ? -55.318 -1.864 20.701 1.00 50.56 111 GLU A C 1
ATOM 910 O O . GLU A 1 111 ? -55.284 -2.374 19.584 1.00 50.56 111 GLU A O 1
ATOM 915 N N . HIS A 1 112 ? -56.164 -2.285 21.643 1.00 43.53 112 HIS A N 1
ATOM 916 C CA . HIS A 1 112 ? -57.507 -2.776 21.335 1.00 43.53 112 HIS A CA 1
ATOM 917 C C . HIS A 1 112 ? -58.374 -2.726 22.599 1.00 43.53 112 HIS A C 1
ATOM 919 O O . HIS A 1 112 ? -58.510 -3.714 23.308 1.00 43.53 112 HIS A O 1
ATOM 925 N N . GLU A 1 113 ? -58.947 -1.562 22.880 1.00 40.97 113 GLU A N 1
ATOM 926 C CA . GLU A 1 113 ? -60.260 -1.449 23.519 1.00 40.97 113 GLU A CA 1
ATOM 927 C C . GLU A 1 113 ? -60.810 -0.070 23.136 1.00 40.97 113 GLU A C 1
ATOM 929 O O . GLU A 1 113 ? -60.411 0.964 23.668 1.00 40.97 113 GLU A O 1
ATOM 934 N N . GLU A 1 114 ? -61.623 -0.088 22.077 1.00 42.12 114 GLU A N 1
ATOM 935 C CA . GLU A 1 114 ? -62.451 1.025 21.625 1.00 42.12 114 GLU A CA 1
ATOM 936 C C . GLU A 1 114 ? -63.503 1.346 22.691 1.00 42.12 114 GLU A C 1
ATOM 938 O O . GLU A 1 114 ? -64.159 0.448 23.219 1.00 42.12 114 GLU A O 1
ATOM 943 N N . ASP A 1 115 ? -63.622 2.643 22.965 1.00 46.69 115 ASP A N 1
ATOM 944 C CA . ASP A 1 115 ? -64.849 3.416 23.151 1.00 46.69 115 ASP A CA 1
ATOM 945 C C . ASP A 1 115 ? -66.115 2.662 23.593 1.00 46.69 115 ASP A C 1
ATOM 947 O O . ASP A 1 115 ? -66.759 1.969 22.804 1.00 46.69 115 ASP A O 1
ATOM 951 N N . ASP A 1 116 ? -66.603 2.991 24.794 1.00 42.22 116 ASP A N 1
ATOM 952 C CA . ASP A 1 116 ? -68.039 3.218 24.930 1.00 42.22 116 ASP A CA 1
ATOM 953 C C . ASP A 1 116 ? -68.341 4.513 25.689 1.00 42.22 116 ASP A C 1
ATOM 955 O O . ASP A 1 116 ? -67.694 4.913 26.660 1.00 42.22 116 ASP A O 1
ATOM 959 N N . HIS A 1 117 ? -69.321 5.190 25.120 1.00 41.31 117 HIS A N 1
ATOM 960 C CA . HIS A 1 117 ? -69.750 6.549 25.329 1.00 41.31 117 HIS A CA 1
ATOM 961 C C . HIS A 1 117 ? -70.507 6.750 26.649 1.00 41.31 117 HIS A C 1
ATOM 963 O O . HIS A 1 117 ? -71.126 5.845 27.200 1.00 41.31 117 HIS A O 1
ATOM 969 N N . SER A 1 118 ? -70.621 8.040 26.980 1.00 45.12 118 SER A N 1
ATOM 970 C CA . SER A 1 118 ? -71.739 8.740 27.637 1.00 45.12 118 SER A CA 1
ATOM 971 C C . SER A 1 118 ? -71.535 9.129 29.115 1.00 45.12 118 SER A C 1
ATOM 973 O O . SER A 1 118 ? -71.273 8.292 29.965 1.00 45.12 118 SER A O 1
ATOM 975 N N . ASN A 1 119 ? -71.393 10.435 29.407 1.00 41.50 119 ASN A N 1
ATOM 976 C CA . ASN A 1 119 ? -72.466 11.445 29.602 1.00 41.50 119 ASN A CA 1
ATOM 977 C C . ASN A 1 119 ? -73.072 11.274 31.016 1.00 41.50 119 ASN A C 1
ATOM 979 O O . ASN A 1 119 ? -73.381 10.158 31.395 1.00 41.50 119 ASN A O 1
ATOM 983 N N . GLU A 1 120 ? -73.313 12.238 31.898 1.00 41.81 120 GLU A N 1
ATOM 984 C CA . GLU A 1 120 ? -73.366 13.699 31.928 1.00 41.81 120 GLU A CA 1
ATOM 985 C C . GL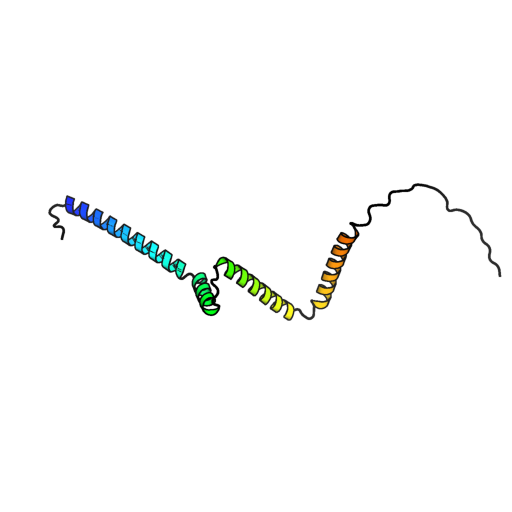U A 1 120 ? -73.558 14.050 33.430 1.00 41.81 120 GLU A C 1
ATOM 987 O O . GLU A 1 120 ? -74.125 13.245 34.167 1.00 41.81 120 GLU A O 1
ATOM 992 N N . SER A 1 121 ? -73.134 15.247 33.848 1.00 45.22 121 SER A N 1
ATOM 993 C CA . SER A 1 121 ? -73.716 16.072 34.936 1.00 45.22 121 SER A CA 1
ATOM 994 C C . SER A 1 121 ? -73.841 15.526 36.375 1.00 45.22 121 SER A C 1
ATOM 996 O O . SER A 1 121 ? -74.671 14.675 36.669 1.00 45.22 121 SER A O 1
ATOM 998 N N . ASP A 1 122 ? -73.131 16.124 37.345 1.00 46.56 122 ASP A N 1
ATOM 999 C CA . ASP A 1 122 ? -73.533 17.358 38.074 1.00 46.56 122 ASP A CA 1
ATOM 1000 C C . ASP A 1 122 ? -72.891 17.393 39.490 1.00 46.56 122 ASP A C 1
ATOM 1002 O O . ASP A 1 122 ? -73.008 16.414 40.230 1.00 46.56 122 ASP A O 1
ATOM 1006 N N . PRO A 1 123 ? -72.239 18.488 39.9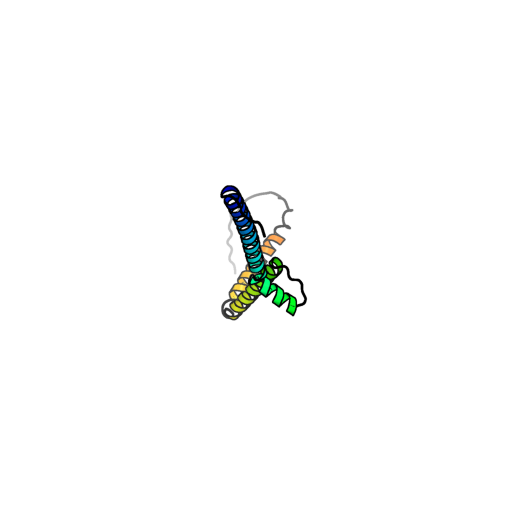38 1.00 57.44 123 PRO A N 1
ATOM 1007 C CA . PRO A 1 123 ? -71.844 18.651 41.331 1.00 57.44 123 PRO A CA 1
ATOM 1008 C C . PRO A 1 123 ? -72.581 19.839 41.958 1.00 57.44 123 PRO A C 1
ATOM 1010 O O . PRO A 1 123 ? -72.143 20.979 41.810 1.00 57.44 123 PRO A O 1
ATOM 1013 N N . SER A 1 124 ? -73.670 19.605 42.693 1.00 48.97 124 SER A N 1
ATOM 1014 C CA . SER A 1 124 ? -74.207 20.581 43.657 1.00 48.97 124 SER A CA 1
ATOM 1015 C C . SER A 1 124 ? -75.224 19.964 44.619 1.00 48.97 124 SER A C 1
ATOM 1017 O O . SER A 1 124 ? -76.156 19.298 44.180 1.00 48.97 124 SER A O 1
ATOM 1019 N N . ALA A 1 125 ? -75.031 20.286 45.905 1.00 47.28 125 ALA A N 1
ATOM 1020 C CA . ALA A 1 125 ? -75.931 20.238 47.074 1.00 47.28 125 ALA A CA 1
ATOM 1021 C C . ALA A 1 125 ? -75.342 19.367 48.201 1.00 47.28 125 ALA A C 1
ATOM 1023 O O . ALA A 1 125 ? -75.287 18.147 48.113 1.00 47.28 125 ALA A O 1
ATOM 1024 N N . GLU A 1 126 ? -74.654 19.974 49.170 1.00 48.53 126 GLU A N 1
ATOM 1025 C CA . GLU A 1 126 ? -75.238 20.480 50.431 1.00 48.53 126 GLU A CA 1
ATOM 1026 C C . GLU A 1 126 ? -75.814 19.388 51.347 1.00 48.53 126 GLU A C 1
ATOM 1028 O O . GLU A 1 126 ? -76.828 18.761 51.060 1.00 48.53 126 GLU A O 1
ATOM 1033 N N . SER A 1 127 ? -75.157 19.212 52.495 1.00 55.84 127 SER A N 1
ATOM 1034 C CA . SER A 1 127 ? -75.728 19.034 53.845 1.00 55.84 127 SER A CA 1
ATOM 1035 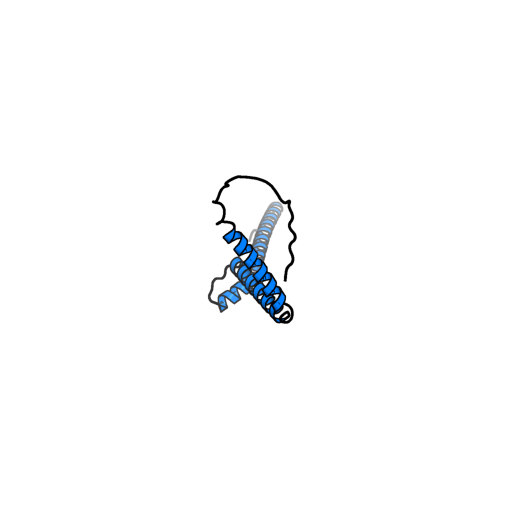C C . SER A 1 127 ? -74.564 18.606 54.749 1.00 55.84 127 SER A C 1
ATOM 1037 O O . SER A 1 127 ? -73.995 17.529 54.616 1.00 55.84 127 SER A O 1
ATOM 1039 N N . GLU A 1 128 ? -73.962 19.516 55.513 1.00 52.84 128 GLU A N 1
ATOM 1040 C CA . GLU A 1 128 ? -74.397 19.842 56.878 1.00 52.84 128 GLU A CA 1
ATOM 1041 C C . GLU A 1 128 ? -75.089 18.672 57.589 1.00 52.84 128 GLU A C 1
ATOM 1043 O O . GLU A 1 128 ? -76.230 18.361 57.281 1.00 52.84 128 GLU A O 1
ATOM 1048 N N . ILE A 1 129 ? -74.401 18.075 58.570 1.00 54.34 129 ILE A N 1
ATOM 1049 C CA . ILE A 1 129 ? -74.893 17.799 59.933 1.00 54.34 129 ILE A CA 1
ATOM 1050 C C . ILE A 1 129 ? -73.675 17.435 60.812 1.00 54.34 129 ILE A C 1
ATOM 1052 O O . ILE A 1 129 ? -72.946 16.496 60.490 1.00 54.34 129 ILE A O 1
ATOM 1056 N N . PRO A 1 130 ? -73.469 18.114 61.956 1.00 63.12 130 PRO A N 1
ATOM 1057 C CA . PRO A 1 130 ? -72.684 17.615 63.078 1.00 63.12 130 PRO A CA 1
ATOM 1058 C C . PRO A 1 130 ? -73.602 16.993 64.146 1.00 63.12 130 PRO A C 1
ATOM 1060 O O . PRO A 1 130 ? -74.744 17.430 64.301 1.00 63.12 130 PRO A O 1
ATOM 1063 N N . LYS A 1 131 ? -73.092 16.003 64.890 1.00 47.31 131 LYS A N 1
ATOM 1064 C CA . LYS A 1 131 ? -73.533 15.484 66.213 1.00 47.31 131 LYS A CA 1
ATOM 1065 C C . LYS A 1 131 ? -72.849 14.121 66.405 1.00 47.31 131 LYS A C 1
ATOM 1067 O O . LYS A 1 131 ? -72.751 13.379 65.438 1.00 47.31 131 LYS A O 1
ATOM 1072 N N . ALA A 1 132 ? -72.401 13.682 67.570 1.00 53.12 132 ALA A N 1
ATOM 1073 C CA . ALA A 1 132 ? -72.236 14.223 68.915 1.00 53.12 132 ALA A CA 1
ATOM 1074 C C . ALA A 1 132 ? -71.259 13.265 69.624 1.00 53.12 132 ALA A C 1
ATOM 1076 O O . ALA A 1 132 ? -71.180 12.096 69.176 1.00 53.12 132 ALA A O 1
#

Sequence (132 aa):
MIMIENSKQLLDEIQRLEKVCCAKETVIKNRFTEIRENFSPAKVMINSFSSITGVDLNANTFLKRALLVAVTFFAQRWIRKKELSLESKIIEWVQKIFYQMKEKFSSGKDEHEEDDHSNESDPSAESEIPKA

Foldseek 3Di:
DDDDDDPVSVVVVVVVVVVVVVVVVVVVVVVVVVVCVCVPVLNVVQVVVCVVVVDNADSVNCVVVVVVVVVVVVVVVVCVVCVVPVPVVVVVVVVVVVVVVVCVVCVVPPPDDDDDDDDDDDDDDDDDDDDD

Secondary structure (DSSP, 8-state):
-----SHHHHHHHHHHHHHHHHHHHHHHHHHHHHHHHHT-HHHHHHHHHHHHH-----HHHHHHHHHHHHHHHHHHHHHHHSHHHHHHHHHHHHHHHHHHHHHHHHTTS-----------------------

Mean predicted aligned error: 20.51 Å

pLDDT: mean 70.92, std 14.09, range [40.97, 92.19]

Radius of gyration: 41.71 Å; Cα contacts (8 Å, |Δi|>4): 17; chains: 1; bounding box: 107×39×111 Å